Protein AF-A0A7Y7B9K2-F1 (afdb_monomer_lite)

Sequence (137 aa):
MG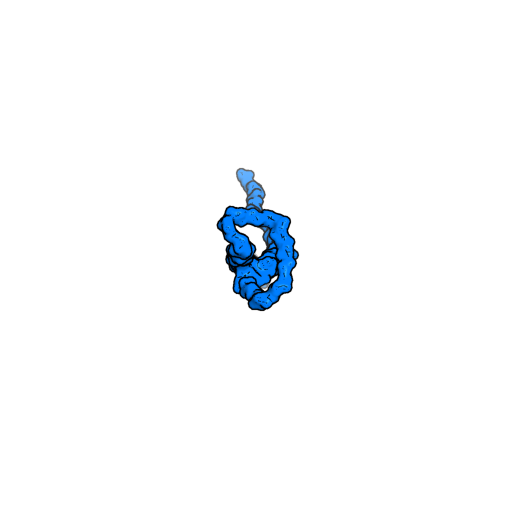GGQGTLASSASDKQHAVTFMQQHLLPDTQAAARMGEGGGRVQPPLAGSGALQSSLLKPDTGLHGLSAWATAAGLSEATSLWQGQANRLMDRLHRELDALHSTNTLFQGQDAAIGAQFNSTGGATQEPFSSRLDRY

Structure (mmCIF, N/CA/C/O backbone):
data_AF-A0A7Y7B9K2-F1
#
_entry.id   AF-A0A7Y7B9K2-F1
#
loop_
_atom_site.group_PDB
_atom_site.id
_atom_site.type_symbol
_atom_site.label_atom_id
_atom_site.label_alt_id
_atom_site.label_comp_id
_atom_site.label_asym_id
_atom_site.label_entity_id
_atom_site.label_seq_id
_atom_site.pdbx_PDB_ins_code
_atom_site.Cartn_x
_atom_site.Cartn_y
_atom_site.Cartn_z
_atom_site.occupancy
_atom_site.B_iso_or_equiv
_atom_site.auth_seq_id
_atom_site.auth_comp_id
_atom_site.auth_asym_id
_atom_site.auth_atom_id
_atom_site.pdbx_PDB_model_num
ATOM 1 N N . MET A 1 1 ? 21.284 29.085 -23.293 1.00 36.34 1 MET A N 1
ATOM 2 C CA . MET A 1 1 ? 21.529 27.629 -23.391 1.00 36.34 1 MET A CA 1
ATOM 3 C C . MET A 1 1 ? 22.223 27.206 -22.103 1.00 36.34 1 MET A C 1
ATOM 5 O O . MET A 1 1 ? 23.211 27.844 -21.783 1.00 36.34 1 MET A O 1
ATOM 9 N N . GLY A 1 2 ? 21.774 26.245 -21.299 1.00 40.06 2 GLY A N 1
ATOM 10 C CA . GLY A 1 2 ? 20.591 25.377 -21.346 1.00 40.06 2 GLY A CA 1
ATOM 11 C C . GLY A 1 2 ? 20.837 24.183 -20.404 1.00 40.06 2 GLY A C 1
ATOM 12 O O . GLY A 1 2 ? 21.985 23.776 -20.276 1.00 40.06 2 GLY A O 1
ATOM 13 N N . GLY A 1 3 ? 19.805 23.637 -19.749 1.00 41.16 3 GLY A N 1
ATOM 14 C CA . GLY A 1 3 ? 19.952 22.464 -18.867 1.00 41.16 3 GLY A CA 1
ATOM 15 C C . GLY A 1 3 ? 19.871 22.758 -17.366 1.00 41.16 3 GLY A C 1
ATOM 16 O O . GLY A 1 3 ? 20.789 22.439 -16.618 1.00 41.16 3 GLY A O 1
ATOM 17 N N . GLY A 1 4 ? 18.755 23.335 -16.908 1.00 43.03 4 GLY A N 1
ATOM 18 C CA . GLY A 1 4 ? 18.409 23.247 -15.489 1.00 43.03 4 GLY A CA 1
ATOM 19 C C . GLY A 1 4 ? 18.172 21.781 -15.125 1.00 43.03 4 GLY A C 1
ATOM 20 O O . GLY A 1 4 ? 17.408 21.105 -15.815 1.00 43.03 4 GLY A O 1
ATOM 21 N N . GLN A 1 5 ? 18.843 21.294 -14.078 1.00 48.81 5 GLN A N 1
ATOM 22 C CA . GLN A 1 5 ? 18.686 19.930 -13.577 1.00 48.81 5 GLN A CA 1
ATOM 23 C C . GLN A 1 5 ? 17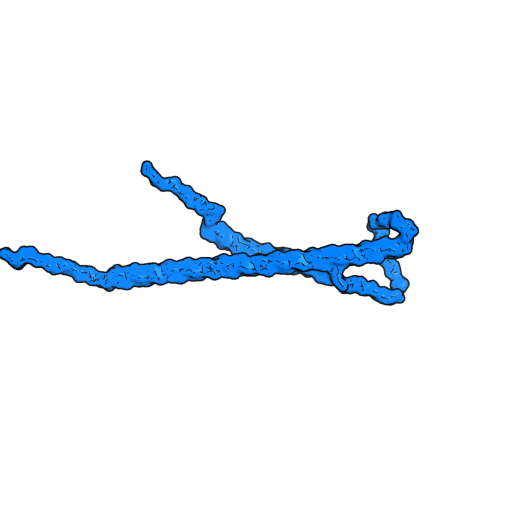.203 19.701 -13.253 1.00 48.81 5 GLN A C 1
ATOM 25 O O . GLN A 1 5 ? 16.672 20.277 -12.304 1.00 48.81 5 GLN A O 1
ATOM 30 N N . GLY A 1 6 ? 16.518 18.903 -14.071 1.00 51.12 6 GLY A N 1
ATOM 31 C CA . GLY A 1 6 ? 15.121 18.563 -13.844 1.00 51.12 6 GLY A CA 1
ATOM 32 C C . GLY A 1 6 ? 15.020 17.642 -12.639 1.00 51.12 6 GLY A C 1
ATOM 33 O O . GLY A 1 6 ? 15.085 16.426 -12.802 1.00 51.12 6 GLY A O 1
ATOM 34 N N . THR A 1 7 ? 14.889 18.214 -11.440 1.00 53.97 7 THR A N 1
ATOM 35 C CA . THR A 1 7 ? 14.584 17.465 -10.221 1.00 53.97 7 THR A CA 1
ATOM 36 C C . THR A 1 7 ? 13.259 16.748 -10.440 1.00 53.97 7 THR A C 1
ATOM 38 O O . THR A 1 7 ? 12.189 17.349 -10.349 1.00 53.97 7 THR A O 1
ATOM 41 N N . LEU A 1 8 ? 13.333 15.460 -10.782 1.00 52.53 8 LEU A N 1
ATOM 42 C CA . LEU A 1 8 ? 12.169 14.585 -10.815 1.00 52.53 8 LEU A CA 1
ATOM 43 C C . LEU A 1 8 ? 11.479 14.698 -9.453 1.00 52.53 8 LEU A C 1
ATOM 45 O O . LEU A 1 8 ? 12.155 14.666 -8.427 1.00 52.53 8 LEU A O 1
ATOM 49 N N . ALA A 1 9 ? 10.147 14.793 -9.432 1.00 63.47 9 ALA A N 1
ATOM 50 C CA . ALA A 1 9 ? 9.382 14.986 -8.192 1.00 63.47 9 ALA A CA 1
ATOM 51 C C . ALA A 1 9 ? 9.582 13.865 -7.141 1.00 63.47 9 ALA A C 1
ATOM 53 O O . ALA A 1 9 ? 9.125 13.989 -6.010 1.00 63.47 9 ALA A O 1
ATOM 54 N N . SER A 1 10 ? 10.250 12.771 -7.522 1.00 58.22 10 SER A N 1
ATOM 55 C CA . SER A 1 10 ? 10.787 11.720 -6.659 1.00 58.22 10 SER A CA 1
ATOM 56 C C . SER A 1 10 ? 11.890 10.970 -7.429 1.00 58.22 10 SER A C 1
ATOM 58 O O . SER A 1 10 ? 11.687 10.614 -8.598 1.00 58.22 10 SER A O 1
ATOM 60 N N . SER A 1 11 ? 13.053 10.741 -6.809 1.00 71.00 11 SER A N 1
ATOM 61 C CA . SER A 1 11 ? 14.171 9.990 -7.402 1.00 71.00 11 SER A CA 1
ATOM 62 C C . SER A 1 11 ? 13.930 8.471 -7.394 1.00 71.00 11 SER A C 1
ATOM 64 O O . SER A 1 11 ? 13.019 7.968 -6.737 1.00 71.00 11 SER A O 1
ATOM 66 N N . ALA A 1 12 ? 14.748 7.702 -8.122 1.00 70.31 12 ALA A N 1
ATOM 67 C CA . ALA A 1 12 ? 14.649 6.237 -8.119 1.00 70.31 12 ALA A CA 1
ATOM 68 C C . ALA A 1 12 ? 14.904 5.640 -6.719 1.00 70.31 12 ALA A C 1
ATOM 70 O O . ALA A 1 12 ? 14.179 4.741 -6.292 1.00 70.31 12 ALA A O 1
ATOM 71 N N . SER A 1 13 ? 15.869 6.198 -5.983 1.00 71.62 13 SER A N 1
ATOM 72 C CA . SER A 1 13 ? 16.135 5.881 -4.577 1.00 71.62 13 SER A CA 1
ATOM 73 C C . SER A 1 13 ? 14.950 6.222 -3.672 1.00 71.62 13 SER A C 1
ATOM 75 O O . SER A 1 13 ? 14.569 5.389 -2.856 1.00 71.62 13 SER A O 1
ATOM 77 N N . ASP A 1 14 ? 14.297 7.376 -3.852 1.00 76.00 14 ASP A N 1
ATOM 78 C CA . ASP A 1 14 ? 13.123 7.743 -3.041 1.00 76.00 14 ASP A CA 1
ATOM 79 C C . ASP A 1 14 ? 11.963 6.761 -3.256 1.00 76.00 14 ASP A C 1
ATOM 81 O O . ASP A 1 14 ? 11.280 6.386 -2.306 1.00 76.00 14 ASP A O 1
ATOM 85 N N . LYS A 1 15 ? 11.766 6.285 -4.493 1.00 81.12 15 LYS A N 1
ATOM 86 C CA . LYS A 1 15 ? 10.758 5.260 -4.812 1.00 81.12 15 LYS A CA 1
ATOM 87 C C . LYS A 1 15 ? 11.092 3.907 -4.184 1.00 81.12 15 LYS A C 1
ATOM 89 O O . LYS A 1 15 ? 10.192 3.245 -3.674 1.00 81.12 15 LYS A O 1
ATOM 94 N N . GLN A 1 16 ? 12.364 3.502 -4.173 1.00 82.19 16 GLN A N 1
ATOM 95 C CA . GLN A 1 16 ? 12.803 2.289 -3.471 1.00 82.19 16 GLN A CA 1
ATOM 96 C C . GLN A 1 16 ? 12.625 2.415 -1.953 1.00 82.19 16 GLN A C 1
ATOM 98 O O . GLN A 1 16 ? 12.109 1.490 -1.326 1.00 82.19 16 GLN A O 1
ATOM 103 N N . HIS A 1 17 ? 12.963 3.566 -1.365 1.00 81.69 17 HIS A N 1
ATOM 104 C CA . HIS A 1 17 ? 12.678 3.862 0.039 1.00 81.69 17 HIS A CA 1
ATOM 105 C C . HIS A 1 17 ? 11.173 3.828 0.335 1.00 81.69 17 HIS A C 1
ATOM 107 O O . HIS A 1 17 ? 10.779 3.233 1.335 1.00 81.69 17 HIS A O 1
ATOM 113 N N . ALA A 1 18 ? 10.325 4.372 -0.544 1.00 80.81 18 ALA A N 1
ATOM 114 C CA . ALA A 1 18 ? 8.872 4.317 -0.396 1.00 80.81 18 ALA A CA 1
ATOM 115 C C . ALA A 1 18 ? 8.336 2.874 -0.426 1.00 80.81 18 ALA A C 1
ATOM 117 O O . ALA A 1 18 ? 7.603 2.487 0.479 1.00 80.81 18 ALA A O 1
ATOM 118 N N . VAL A 1 19 ? 8.752 2.046 -1.396 1.00 87.62 19 VAL A N 1
ATOM 119 C CA . VAL A 1 19 ? 8.399 0.610 -1.450 1.00 87.62 19 VAL A CA 1
ATOM 120 C C . VAL A 1 19 ? 8.856 -0.119 -0.183 1.00 87.62 19 VAL A C 1
ATOM 122 O O . VAL A 1 19 ? 8.086 -0.872 0.410 1.00 87.62 19 VAL A O 1
ATOM 125 N N . THR A 1 20 ? 10.086 0.143 0.262 1.00 87.88 20 THR A N 1
ATOM 126 C CA . THR A 1 20 ? 10.667 -0.468 1.466 1.00 87.88 20 THR A CA 1
ATOM 127 C C . THR A 1 20 ? 9.867 -0.087 2.713 1.00 87.88 20 THR A C 1
ATOM 129 O O . THR A 1 20 ? 9.495 -0.955 3.497 1.00 87.88 20 THR A O 1
ATOM 132 N N . PHE A 1 21 ? 9.517 1.193 2.860 1.00 88.62 21 PHE A N 1
ATOM 133 C CA . PHE A 1 21 ? 8.686 1.699 3.953 1.00 88.62 21 PHE A CA 1
ATOM 134 C C . PHE A 1 21 ? 7.259 1.128 3.920 1.00 88.62 21 PHE A C 1
ATOM 136 O O . PHE A 1 21 ? 6.722 0.745 4.961 1.00 88.62 21 PHE A O 1
ATOM 143 N N . MET A 1 22 ? 6.656 1.003 2.731 1.00 86.75 22 MET A N 1
ATOM 144 C CA . MET A 1 22 ? 5.343 0.374 2.567 1.00 86.75 22 MET A CA 1
ATOM 145 C C . MET A 1 22 ? 5.352 -1.091 3.023 1.00 86.75 22 MET A C 1
ATOM 147 O O . MET A 1 22 ? 4.420 -1.521 3.697 1.00 86.75 22 MET A O 1
ATOM 151 N N . GLN A 1 23 ? 6.405 -1.844 2.695 1.00 88.00 23 GLN A N 1
ATOM 152 C CA . GLN A 1 23 ? 6.543 -3.256 3.064 1.00 88.00 23 GLN A CA 1
ATOM 153 C C . GLN A 1 23 ? 6.905 -3.468 4.542 1.00 88.00 23 GLN A C 1
ATOM 155 O O . GLN A 1 23 ? 6.367 -4.373 5.173 1.00 88.00 23 GLN A O 1
ATOM 160 N N . GLN A 1 24 ? 7.816 -2.659 5.094 1.00 91.44 24 GLN A N 1
ATOM 161 C CA . GLN A 1 24 ? 8.360 -2.849 6.446 1.00 91.44 24 GLN A CA 1
ATOM 162 C C . GLN A 1 24 ? 7.501 -2.233 7.555 1.00 91.44 24 GLN A C 1
ATOM 164 O O . GLN A 1 24 ? 7.523 -2.738 8.674 1.00 91.44 24 GLN A O 1
ATOM 169 N N . HIS A 1 25 ? 6.758 -1.165 7.255 1.00 88.50 25 HIS A N 1
ATOM 170 C CA . HIS A 1 25 ? 5.976 -0.421 8.245 1.00 88.50 25 HIS A CA 1
ATOM 171 C C . HIS A 1 25 ? 4.507 -0.321 7.846 1.00 88.50 25 HIS A C 1
ATOM 173 O O . HIS A 1 25 ? 3.640 -0.824 8.552 1.00 88.50 25 HIS A O 1
ATOM 179 N N . LEU A 1 26 ? 4.207 0.261 6.680 1.00 82.94 26 LEU A N 1
ATOM 180 C CA . LEU A 1 26 ? 2.834 0.669 6.373 1.00 82.94 26 LEU A CA 1
ATOM 181 C C . LEU A 1 26 ? 1.858 -0.514 6.250 1.00 82.94 26 LEU A C 1
ATOM 183 O O . LEU A 1 26 ? 0.746 -0.429 6.766 1.00 82.94 26 LEU A O 1
ATOM 187 N N . LEU A 1 27 ? 2.262 -1.617 5.609 1.00 85.12 27 LEU A N 1
ATOM 188 C CA . LEU A 1 27 ? 1.464 -2.847 5.542 1.00 85.12 27 LEU A CA 1
ATOM 189 C C . LEU A 1 27 ? 1.332 -3.535 6.921 1.00 85.12 27 LEU A C 1
ATOM 191 O O . LEU A 1 27 ? 0.192 -3.757 7.331 1.00 85.12 27 LEU A O 1
ATOM 195 N N . PRO A 1 28 ? 2.417 -3.842 7.671 1.00 86.81 28 PRO A N 1
ATOM 196 C CA . PRO A 1 28 ? 2.309 -4.398 9.024 1.00 86.81 28 PRO A CA 1
ATOM 197 C C . PRO A 1 28 ? 1.456 -3.558 9.978 1.00 86.81 28 PRO A C 1
ATOM 199 O O . PRO A 1 28 ? 0.572 -4.103 10.635 1.00 86.81 28 PRO A O 1
ATOM 202 N N . ASP A 1 29 ? 1.656 -2.240 10.016 1.00 84.06 29 ASP A N 1
ATOM 203 C CA . ASP A 1 29 ? 0.929 -1.339 10.915 1.00 84.06 29 ASP A CA 1
ATOM 204 C C . ASP A 1 29 ? -0.551 -1.238 10.521 1.00 84.06 29 ASP A C 1
ATOM 206 O O . ASP A 1 29 ? -1.427 -1.219 11.388 1.00 84.06 29 ASP A O 1
ATOM 210 N N . THR A 1 30 ? -0.864 -1.270 9.220 1.00 80.62 30 THR A N 1
ATOM 211 C CA . THR A 1 30 ? -2.256 -1.304 8.740 1.00 80.62 30 THR A CA 1
ATOM 212 C C . THR A 1 30 ? -2.916 -2.681 8.957 1.00 80.62 30 THR A C 1
ATOM 214 O O . THR A 1 30 ? -4.138 -2.751 9.071 1.00 80.62 30 THR A O 1
ATOM 217 N N . GLN A 1 31 ? -2.136 -3.764 9.094 1.00 83.12 31 GLN A N 1
ATOM 218 C CA . GLN A 1 31 ? -2.600 -5.105 9.496 1.00 83.12 31 GLN A CA 1
ATOM 219 C C . GLN A 1 31 ? -2.623 -5.325 11.027 1.00 83.12 31 GLN A C 1
ATOM 221 O O . GLN A 1 31 ? -3.253 -6.271 11.512 1.00 83.12 31 GLN A O 1
ATOM 226 N N . ALA A 1 32 ? -1.949 -4.475 11.805 1.00 80.12 32 ALA A N 1
ATOM 227 C CA . ALA A 1 32 ? -2.152 -4.343 13.248 1.00 80.12 32 ALA A CA 1
ATOM 228 C C . ALA A 1 32 ? -3.392 -3.472 13.533 1.00 80.12 32 ALA A C 1
ATOM 230 O O . ALA A 1 32 ? -4.215 -3.808 14.392 1.00 80.12 32 ALA A O 1
ATOM 231 N N . ALA A 1 33 ? -3.617 -2.445 12.702 1.00 71.50 33 ALA A N 1
ATOM 232 C CA . ALA A 1 33 ? -4.968 -2.027 12.346 1.00 71.50 33 ALA A CA 1
ATOM 233 C C . ALA A 1 33 ? -5.727 -3.170 11.614 1.00 71.50 33 ALA A C 1
ATOM 235 O O . ALA A 1 33 ? -5.176 -4.236 11.385 1.00 71.50 33 ALA A O 1
ATOM 236 N N . ALA A 1 34 ? -7.026 -3.040 11.341 1.00 74.44 34 ALA A N 1
ATOM 237 C CA . ALA A 1 34 ? -7.945 -4.158 11.043 1.00 74.44 34 ALA A CA 1
ATOM 238 C C . ALA A 1 34 ? -8.081 -5.236 12.153 1.00 74.44 34 ALA A C 1
ATOM 240 O O . ALA A 1 34 ? -9.211 -5.576 12.503 1.00 74.44 34 ALA A O 1
ATOM 241 N N . ARG A 1 35 ? -6.995 -5.722 12.774 1.00 78.00 35 ARG A N 1
ATOM 242 C CA . ARG A 1 35 ? -7.035 -6.682 13.896 1.00 78.00 35 ARG A CA 1
ATOM 243 C C . A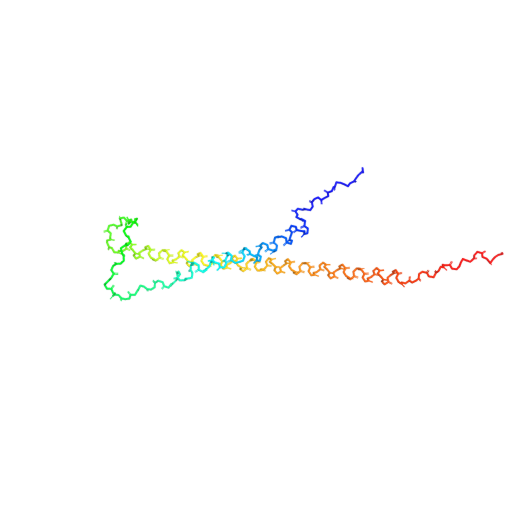RG A 1 35 ? -7.581 -6.086 15.196 1.00 78.00 35 ARG A C 1
ATOM 245 O O . ARG A 1 35 ? -8.389 -6.735 15.842 1.00 78.00 35 ARG A O 1
ATOM 252 N N . MET A 1 36 ? -7.237 -4.848 15.576 1.00 71.69 36 MET A N 1
ATOM 253 C CA . MET A 1 36 ? -7.780 -4.230 16.817 1.00 71.69 36 MET A CA 1
ATOM 254 C C . MET A 1 36 ? -9.310 -4.001 16.820 1.00 71.69 36 MET A C 1
ATOM 256 O O . MET A 1 36 ? -9.876 -3.654 17.851 1.00 71.69 36 MET A O 1
ATOM 260 N N . GLY A 1 37 ? -9.980 -4.188 15.683 1.00 65.31 37 GLY A N 1
ATOM 261 C CA . GLY A 1 37 ? -11.434 -4.113 15.509 1.00 65.31 37 GLY A CA 1
ATOM 262 C C . GLY A 1 37 ? -12.045 -5.446 15.074 1.00 65.31 37 GLY A C 1
ATOM 263 O O . GLY A 1 37 ? -13.263 -5.552 14.933 1.00 65.31 37 GLY A O 1
ATOM 264 N N . GLU A 1 38 ? -11.218 -6.480 14.907 1.00 63.91 38 GLU A N 1
ATOM 265 C CA . GLU A 1 38 ? -11.665 -7.852 14.730 1.00 63.91 38 GLU A CA 1
ATOM 266 C C . GLU A 1 38 ? -12.361 -8.304 16.022 1.00 63.91 38 GLU A C 1
ATOM 268 O O . GLU A 1 38 ? -11.755 -8.402 17.086 1.00 63.91 38 GLU A O 1
ATOM 273 N N . GLY A 1 39 ? -13.676 -8.514 15.939 1.00 59.28 39 GLY A N 1
ATOM 274 C CA . GLY A 1 39 ? -14.546 -8.694 17.108 1.00 59.28 39 GLY A CA 1
ATOM 275 C C . GLY A 1 39 ? -15.655 -7.644 17.214 1.00 59.28 39 GLY A C 1
ATOM 276 O O . GLY A 1 39 ? -16.676 -7.916 17.844 1.00 59.28 39 GLY A O 1
ATOM 277 N N . GLY A 1 40 ? -15.541 -6.522 16.495 1.00 58.31 40 GLY A N 1
ATOM 278 C CA . GLY A 1 40 ? -16.535 -5.445 16.444 1.00 58.31 40 GLY A CA 1
ATOM 279 C C . GLY A 1 40 ? -17.917 -5.819 15.897 1.00 58.31 40 GLY A C 1
ATOM 280 O O . GLY A 1 40 ? -18.816 -4.989 15.874 1.00 58.31 40 GLY A O 1
ATOM 281 N N . GLY A 1 41 ? -18.150 -7.052 15.454 1.00 52.94 41 GLY A N 1
ATOM 282 C CA . GLY A 1 41 ? -19.489 -7.551 15.098 1.00 52.94 41 GLY A CA 1
ATOM 283 C C . GLY A 1 41 ? -19.983 -8.692 15.991 1.00 52.94 41 GLY A C 1
ATOM 284 O O . GLY A 1 41 ? -21.050 -9.244 15.742 1.00 52.94 41 GLY A O 1
ATOM 285 N N . ARG A 1 42 ? -19.187 -9.106 16.987 1.00 48.41 42 ARG A N 1
ATOM 286 C CA . ARG A 1 42 ? -19.378 -10.349 17.755 1.00 48.41 42 ARG A CA 1
ATOM 287 C C . ARG A 1 42 ? -19.595 -10.129 19.249 1.00 48.41 42 ARG A C 1
ATOM 289 O O . ARG A 1 42 ? -19.526 -11.087 20.015 1.00 48.41 42 ARG A O 1
ATOM 296 N N . VAL A 1 43 ? -19.930 -8.908 19.670 1.00 48.66 43 VAL A N 1
ATOM 297 C CA . VAL A 1 43 ? -20.412 -8.642 21.035 1.00 48.66 43 VAL A CA 1
ATOM 298 C C . VAL A 1 43 ? -21.866 -9.114 21.164 1.00 48.66 43 VAL A C 1
ATOM 300 O O . VAL A 1 43 ? -22.790 -8.330 21.356 1.00 48.66 43 VAL A O 1
ATOM 303 N N . GLN A 1 44 ? -22.075 -10.424 21.038 1.00 45.22 44 GLN A N 1
ATOM 304 C CA . GLN A 1 44 ? -23.290 -11.070 21.506 1.00 45.22 44 GLN A CA 1
ATOM 305 C C . GLN A 1 44 ? -23.109 -11.242 23.020 1.00 45.22 44 GLN A C 1
ATOM 307 O O . GLN A 1 44 ? -22.237 -12.014 23.429 1.00 45.22 44 GLN A O 1
ATOM 312 N N . PRO A 1 45 ? -23.826 -10.479 23.866 1.00 44.47 45 PRO A N 1
ATOM 313 C CA . PRO A 1 45 ? -23.583 -10.509 25.300 1.00 44.47 45 PRO A CA 1
ATOM 314 C C . PRO A 1 45 ? -23.832 -11.928 25.826 1.00 44.47 45 PRO A C 1
ATOM 316 O O . PRO A 1 45 ? -24.870 -12.511 25.493 1.00 44.47 45 PRO A O 1
ATOM 319 N N . PRO A 1 46 ? -22.915 -12.498 26.634 1.00 44.50 46 PRO A N 1
ATOM 320 C CA . PRO A 1 46 ? -23.130 -13.804 27.236 1.00 44.50 46 PRO A CA 1
ATOM 321 C C . PRO A 1 46 ? -24.442 -13.787 28.016 1.00 44.50 46 PRO A C 1
ATOM 323 O O . PRO A 1 46 ? -24.673 -12.891 28.833 1.00 44.50 46 PRO A O 1
ATOM 326 N N . LEU A 1 47 ? -25.311 -14.763 27.746 1.00 42.97 47 LEU A N 1
ATOM 327 C CA . LEU A 1 47 ? -26.592 -14.886 28.431 1.00 42.97 47 LEU A CA 1
ATOM 328 C C . LEU A 1 47 ? -26.370 -14.933 29.952 1.00 42.97 47 LEU A C 1
ATOM 330 O O . LEU A 1 47 ? -25.712 -15.840 30.451 1.00 42.97 47 LEU A O 1
ATOM 334 N N . ALA A 1 48 ? -26.955 -13.964 30.659 1.00 50.28 48 ALA A N 1
ATOM 335 C CA . ALA A 1 48 ? -27.298 -14.012 32.082 1.00 50.28 48 ALA A CA 1
ATOM 336 C C . ALA A 1 48 ? -26.301 -14.737 33.020 1.00 50.28 48 ALA A C 1
ATOM 338 O O . ALA A 1 48 ? -26.646 -15.728 33.663 1.00 50.28 48 ALA A O 1
ATOM 339 N N . GLY A 1 49 ? -25.091 -14.191 33.169 1.00 35.81 49 GLY A N 1
ATOM 340 C CA . GLY A 1 49 ? -24.191 -14.512 34.281 1.00 35.81 49 GLY A CA 1
ATOM 341 C C . GLY A 1 49 ? -24.044 -13.316 35.222 1.00 35.81 49 GLY A C 1
ATOM 342 O O . GLY A 1 49 ? -23.450 -12.310 34.839 1.00 35.81 49 GLY A O 1
ATOM 343 N N . SER A 1 50 ? -24.569 -13.401 36.449 1.00 42.38 50 SER A N 1
ATOM 344 C CA . SER A 1 50 ? -24.410 -12.349 37.466 1.00 42.38 50 SER A CA 1
ATOM 345 C C . SER A 1 50 ? -22.940 -12.193 37.874 1.00 42.38 50 SER A C 1
ATOM 347 O O . SER A 1 50 ? -22.445 -12.922 38.728 1.00 42.38 50 SER A O 1
ATOM 349 N N . GLY A 1 51 ? -22.251 -11.223 37.274 1.00 40.50 51 GLY A N 1
ATOM 350 C CA . GLY A 1 51 ? -20.841 -10.927 37.533 1.00 40.50 51 GLY A CA 1
ATOM 351 C C . GLY A 1 51 ? -20.472 -9.553 36.988 1.00 40.50 51 GLY A C 1
ATOM 352 O O . GLY A 1 51 ? -19.969 -9.429 35.876 1.00 40.50 51 GLY A O 1
ATOM 353 N N . ALA A 1 52 ? -20.780 -8.502 37.750 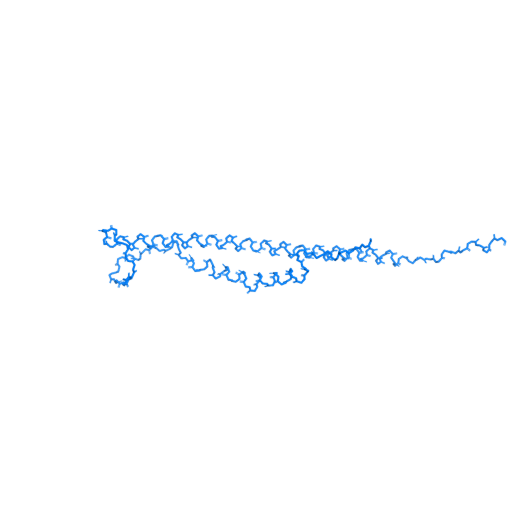1.00 44.00 52 ALA A N 1
ATOM 354 C CA . ALA A 1 52 ? -20.571 -7.126 37.317 1.00 44.00 52 ALA A CA 1
ATOM 355 C C . ALA A 1 52 ? -19.076 -6.784 37.195 1.00 44.00 52 ALA A C 1
ATOM 357 O O . ALA A 1 52 ? -18.378 -6.677 38.202 1.00 44.00 52 ALA A O 1
ATOM 358 N N . LEU A 1 53 ? -18.607 -6.517 35.973 1.00 40.97 53 LEU A N 1
ATOM 359 C CA . LEU A 1 53 ? -17.367 -5.771 35.760 1.00 40.97 53 LEU A CA 1
ATOM 360 C C . LEU A 1 53 ? -17.687 -4.273 35.787 1.00 40.97 53 LEU A C 1
ATOM 362 O O . LEU A 1 53 ? -18.439 -3.756 34.961 1.00 40.97 53 LEU A O 1
ATOM 366 N N . GLN A 1 54 ? -17.158 -3.584 36.798 1.00 51.19 54 GLN A N 1
ATOM 367 C CA . GLN A 1 54 ? -17.460 -2.184 37.080 1.00 51.19 54 GLN A CA 1
ATOM 368 C C . GLN A 1 54 ? -16.679 -1.237 36.157 1.00 51.19 54 GLN A C 1
ATOM 370 O O . GLN A 1 54 ? -15.595 -0.772 36.499 1.00 51.19 54 GLN A O 1
ATOM 375 N N . SER A 1 55 ? -17.261 -0.866 35.017 1.00 45.78 55 SER A N 1
ATOM 376 C CA . SER A 1 55 ? -16.795 0.279 34.219 1.00 45.78 55 SER A CA 1
ATOM 377 C C . SER A 1 55 ? -17.352 1.597 34.774 1.00 45.78 55 SER A C 1
ATOM 379 O O . SER A 1 55 ? -18.143 2.283 34.130 1.00 45.78 55 SER A O 1
ATOM 381 N N . SER A 1 56 ? -16.953 1.949 35.999 1.00 44.53 56 SER A N 1
ATOM 382 C CA . SER A 1 56 ? -17.336 3.203 36.667 1.00 44.53 56 SER A CA 1
ATOM 383 C C . SER A 1 56 ? -16.412 4.364 36.288 1.00 44.53 56 SER A C 1
ATOM 385 O O . SER A 1 56 ? -15.760 4.954 37.145 1.00 44.53 56 SER A O 1
ATOM 387 N N . LEU A 1 57 ? -16.363 4.713 35.002 1.00 48.75 57 LEU A N 1
ATOM 388 C CA . LEU A 1 57 ? -15.821 5.991 34.537 1.00 48.75 57 LEU A CA 1
ATOM 389 C C . LEU A 1 57 ? -16.544 6.381 33.240 1.00 48.75 57 LEU A C 1
ATOM 391 O O . LEU A 1 57 ? -16.601 5.574 32.319 1.00 48.75 57 LEU A O 1
ATOM 395 N N . LEU A 1 58 ? -17.085 7.605 33.176 1.00 47.19 58 LEU A N 1
ATOM 396 C CA . LEU A 1 58 ? -17.840 8.151 32.029 1.00 47.19 58 LEU A CA 1
ATOM 397 C C . LEU A 1 58 ? -19.201 7.466 31.766 1.00 47.19 58 LEU A C 1
ATOM 399 O O . LEU A 1 58 ? -19.459 6.934 30.689 1.00 47.19 58 LEU A O 1
ATOM 403 N N . LYS A 1 59 ? -20.119 7.535 32.739 1.00 54.50 59 LYS A N 1
ATOM 404 C CA . LYS A 1 59 ? -21.535 7.193 32.530 1.00 54.50 59 LYS A CA 1
ATOM 405 C C . LYS A 1 59 ? -22.294 8.420 31.990 1.00 54.50 59 LYS A C 1
ATOM 407 O O . LYS A 1 59 ? -22.452 9.375 32.745 1.00 54.50 59 LYS A O 1
ATOM 412 N N . PRO A 1 60 ? -22.795 8.428 30.740 1.00 51.94 60 PRO A N 1
ATOM 413 C CA . PRO A 1 60 ? -23.785 9.417 30.329 1.00 51.94 60 PRO A CA 1
ATOM 414 C C . PRO A 1 60 ? -25.112 9.110 31.036 1.00 51.94 60 PRO A C 1
ATOM 416 O O . PRO A 1 60 ? -25.650 8.005 30.906 1.00 51.94 60 PRO A O 1
ATOM 419 N N . ASP A 1 61 ? -25.642 10.073 31.793 1.00 55.59 61 ASP A N 1
ATOM 420 C CA . ASP A 1 61 ? -26.910 9.919 32.514 1.00 55.59 61 ASP A CA 1
ATOM 421 C C . ASP A 1 61 ? -28.111 10.036 31.570 1.00 55.59 61 ASP A C 1
ATOM 423 O O . ASP A 1 61 ? -28.801 11.046 31.478 1.00 55.59 61 ASP A O 1
ATOM 427 N N . THR A 1 62 ? -28.398 8.937 30.874 1.00 58.47 62 THR A N 1
ATOM 428 C CA . THR A 1 62 ? -29.580 8.769 30.016 1.00 58.47 62 THR A CA 1
ATOM 429 C C . THR A 1 62 ? -30.865 8.471 30.805 1.00 58.47 62 THR A C 1
ATOM 431 O O . THR A 1 62 ? -31.813 7.928 30.243 1.00 58.47 62 THR A O 1
ATOM 434 N N . GLY A 1 63 ? -30.884 8.704 32.125 1.00 54.31 63 GLY A N 1
ATOM 435 C CA . GLY A 1 63 ? -31.996 8.371 33.034 1.00 54.31 63 GLY A CA 1
ATOM 436 C C . GLY A 1 63 ? -32.303 6.871 33.194 1.00 54.31 63 GLY A C 1
ATOM 437 O O . GLY A 1 63 ? -33.177 6.495 33.970 1.00 54.31 63 GLY A O 1
ATOM 438 N N . LEU A 1 64 ? -31.588 6.000 32.477 1.00 52.12 64 LEU A N 1
ATOM 439 C CA . LEU A 1 64 ? -31.885 4.575 32.345 1.00 52.12 64 LEU A CA 1
ATOM 440 C C . LEU A 1 64 ? -30.691 3.732 32.816 1.00 52.12 64 LEU A C 1
ATOM 442 O O . LEU A 1 64 ? -29.702 3.537 32.098 1.00 52.12 64 LEU A O 1
ATOM 446 N N . HIS A 1 65 ? -30.779 3.222 34.047 1.00 56.56 65 HIS A N 1
ATOM 447 C CA . HIS A 1 65 ? -29.790 2.293 34.597 1.00 56.56 65 HIS A CA 1
ATOM 448 C C . HIS A 1 65 ? -29.722 1.000 33.760 1.00 56.56 65 HIS A C 1
ATOM 450 O O . HIS A 1 65 ? -30.740 0.446 33.361 1.00 56.56 65 HIS A O 1
ATOM 456 N N . GLY A 1 66 ? -28.506 0.527 33.472 1.00 57.81 66 GLY A N 1
ATOM 457 C CA . GLY A 1 66 ? -28.245 -0.678 32.668 1.00 57.81 66 GLY A CA 1
ATOM 458 C C . GLY A 1 66 ? -28.253 -0.472 31.146 1.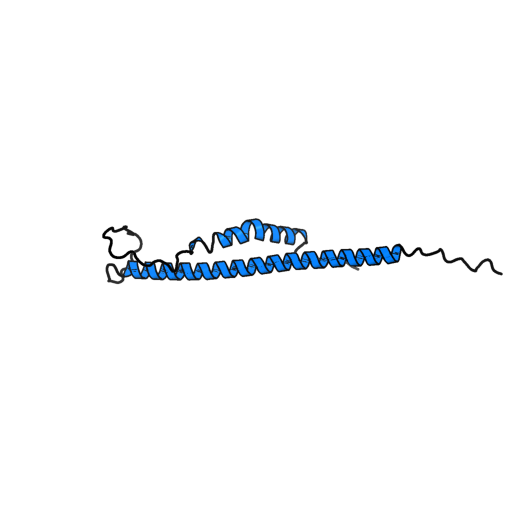00 57.81 66 GLY A C 1
ATOM 459 O O . GLY A 1 66 ? -27.382 -1.009 30.466 1.00 57.81 66 GLY A O 1
ATOM 460 N N . LEU A 1 67 ? -29.156 0.352 30.604 1.00 58.00 67 LEU A N 1
ATOM 461 C CA . LEU A 1 67 ? -29.305 0.515 29.147 1.00 58.00 67 LEU A CA 1
ATOM 462 C C . LEU A 1 67 ? -28.170 1.313 28.483 1.00 58.00 67 LEU A C 1
ATOM 464 O O . LEU A 1 67 ? -27.801 1.008 27.351 1.00 58.00 67 LEU A O 1
ATOM 468 N N . SER A 1 68 ? -27.555 2.271 29.188 1.00 61.62 68 SER A N 1
ATOM 469 C CA . SER A 1 68 ? -26.388 3.009 28.669 1.00 61.62 68 SER A CA 1
ATOM 470 C C . SER A 1 68 ? -25.202 2.089 28.356 1.00 61.62 68 SER A C 1
ATOM 472 O O . SER A 1 68 ? -24.577 2.251 27.316 1.00 61.62 68 SER A O 1
ATOM 474 N N . ALA A 1 69 ? -24.936 1.072 29.184 1.00 63.09 69 ALA A N 1
ATOM 475 C CA . ALA A 1 69 ? -23.855 0.113 28.933 1.00 63.09 69 ALA A CA 1
ATOM 476 C C . ALA A 1 69 ? -24.101 -0.728 27.666 1.00 63.09 69 ALA A C 1
ATOM 478 O O . ALA A 1 69 ? -23.172 -0.979 26.903 1.00 63.09 69 ALA A O 1
ATOM 479 N N . TRP A 1 70 ? -25.357 -1.109 27.410 1.00 65.31 70 TRP A N 1
ATOM 480 C CA . TRP A 1 70 ? -25.766 -1.804 26.184 1.00 65.31 70 TRP A CA 1
ATOM 481 C C . TRP A 1 70 ? -25.628 -0.923 24.938 1.00 65.31 70 TRP A C 1
ATOM 483 O O . TRP A 1 70 ? -25.075 -1.367 23.934 1.00 65.31 70 TRP A O 1
ATOM 493 N N . ALA A 1 71 ? -26.080 0.333 25.008 1.00 71.62 71 ALA A N 1
ATOM 494 C CA . ALA A 1 71 ? -25.951 1.285 23.906 1.00 71.62 71 ALA A CA 1
ATOM 495 C C . ALA A 1 71 ? -24.477 1.590 23.581 1.00 71.62 71 ALA A C 1
ATOM 497 O O . ALA A 1 71 ? -24.089 1.581 22.414 1.00 71.62 71 ALA A O 1
ATOM 498 N N . THR A 1 72 ? -23.632 1.785 24.602 1.00 76.06 72 THR A N 1
ATOM 499 C CA . THR A 1 72 ? -22.184 1.969 24.424 1.00 76.06 72 THR A CA 1
ATOM 500 C C . THR A 1 72 ? -21.517 0.718 23.852 1.00 76.06 72 THR A C 1
ATOM 502 O O . THR A 1 72 ? -20.683 0.849 22.962 1.00 76.06 72 THR A O 1
ATOM 505 N N . ALA A 1 73 ? -21.889 -0.487 24.300 1.00 71.69 73 ALA A N 1
ATOM 506 C CA . ALA A 1 73 ? -21.354 -1.730 23.744 1.00 71.69 73 ALA A CA 1
ATOM 507 C C . ALA A 1 73 ? -21.717 -1.896 22.258 1.00 71.69 73 ALA A C 1
ATOM 509 O O . ALA A 1 73 ? -20.838 -2.191 21.453 1.00 71.69 73 ALA A O 1
ATOM 510 N N . ALA A 1 74 ? -22.974 -1.638 21.882 1.00 74.12 74 ALA A N 1
ATOM 511 C CA . ALA A 1 74 ? -23.422 -1.687 20.491 1.00 74.12 74 ALA A CA 1
ATOM 512 C C . ALA A 1 74 ? -22.699 -0.651 19.610 1.00 74.12 74 ALA A C 1
ATOM 514 O O . ALA A 1 74 ? -22.172 -1.010 18.559 1.00 74.12 74 ALA A O 1
ATOM 515 N N . GLY A 1 75 ? -22.595 0.604 20.063 1.00 73.25 75 GLY A N 1
ATOM 516 C CA . GLY A 1 75 ? -21.895 1.663 19.327 1.00 73.25 75 GLY A CA 1
ATOM 517 C C . GLY A 1 75 ? -20.384 1.428 19.201 1.00 73.25 75 GLY A C 1
ATOM 518 O O . GLY A 1 75 ? -19.806 1.691 18.150 1.00 73.25 75 GLY A O 1
ATOM 519 N N . LEU A 1 76 ? -19.736 0.875 20.235 1.00 81.25 76 LEU A N 1
ATOM 520 C CA . LEU A 1 76 ? -18.325 0.474 20.177 1.00 81.25 76 LEU A CA 1
ATOM 521 C C . LEU A 1 76 ? -18.110 -0.694 19.204 1.00 81.25 76 LEU A C 1
ATOM 523 O O . LEU A 1 76 ? -17.132 -0.696 18.455 1.00 81.25 76 LEU A O 1
ATOM 527 N N . SER A 1 77 ? -19.036 -1.656 19.186 1.00 78.19 77 SER A N 1
ATOM 528 C CA . SER A 1 77 ? -19.077 -2.747 18.209 1.00 78.19 77 SER A CA 1
ATOM 529 C C . SER A 1 77 ? -19.150 -2.168 16.784 1.00 78.19 77 SER A C 1
ATOM 531 O O . SER A 1 77 ? -18.244 -2.364 15.974 1.00 78.19 77 SER A O 1
ATOM 533 N N . GLU A 1 78 ? -20.162 -1.351 16.487 1.00 78.69 78 GLU A N 1
ATOM 534 C CA . GLU A 1 78 ? -20.338 -0.732 15.167 1.00 78.69 78 GLU A CA 1
ATOM 535 C C . GLU A 1 78 ? -19.104 0.078 14.727 1.00 78.69 78 GLU A C 1
ATOM 537 O O . GLU A 1 78 ? -18.596 -0.118 13.620 1.00 78.69 78 GLU A O 1
ATOM 542 N N . ALA A 1 79 ? -18.551 0.913 15.613 1.00 79.25 79 ALA A N 1
ATOM 543 C CA . ALA A 1 79 ? -17.351 1.699 15.336 1.00 79.25 79 ALA A CA 1
ATOM 544 C C . ALA A 1 79 ? -16.124 0.825 15.012 1.00 79.25 79 ALA A C 1
ATOM 546 O O . ALA A 1 79 ? -15.390 1.120 14.067 1.00 79.25 79 ALA A O 1
ATOM 547 N N . THR A 1 80 ? -15.912 -0.269 15.752 1.00 78.75 80 THR A N 1
ATOM 548 C CA . THR A 1 80 ? -14.795 -1.198 15.504 1.00 78.75 80 THR A CA 1
ATOM 549 C C . THR A 1 80 ? -14.982 -2.013 14.221 1.00 78.75 80 THR A C 1
ATOM 551 O O . THR A 1 80 ? -14.010 -2.195 13.486 1.00 78.75 80 THR A O 1
ATOM 554 N N . SER A 1 81 ? -16.217 -2.393 13.864 1.00 76.88 81 SER A N 1
ATOM 555 C CA . SER A 1 81 ? -16.529 -2.981 12.548 1.00 76.88 81 SER A CA 1
ATOM 556 C C . SER A 1 81 ? -16.258 -2.017 11.388 1.00 76.88 81 SER A C 1
ATOM 558 O O . SER A 1 81 ? -15.642 -2.399 10.390 1.00 76.88 81 SER A O 1
ATOM 560 N N . LEU A 1 82 ? -16.694 -0.757 11.502 1.00 81.75 82 LEU A N 1
ATOM 561 C CA . LEU A 1 82 ? -16.475 0.263 10.470 1.00 81.75 82 LEU A CA 1
ATOM 562 C C . LEU A 1 82 ? -14.981 0.533 10.265 1.00 81.75 82 LEU A C 1
ATOM 564 O O . LEU A 1 82 ? -14.506 0.553 9.127 1.00 81.75 82 LEU A O 1
ATOM 568 N N . TRP A 1 83 ? -14.237 0.673 11.362 1.00 82.19 83 TRP A N 1
ATOM 569 C CA . TRP A 1 83 ? -12.787 0.837 11.345 1.00 82.19 83 TRP A CA 1
ATOM 570 C C . TRP A 1 83 ? -12.079 -0.379 10.719 1.00 82.19 83 TRP A C 1
ATOM 572 O O . TRP A 1 83 ? -11.176 -0.195 9.902 1.00 82.19 83 TRP A O 1
ATOM 582 N N . GLN A 1 84 ? -12.528 -1.613 10.993 1.00 80.62 84 GLN A N 1
ATOM 583 C CA . GLN A 1 84 ? -11.956 -2.820 10.378 1.00 80.62 84 GLN A CA 1
ATOM 584 C C . GLN A 1 84 ? -12.174 -2.805 8.858 1.00 80.62 84 GLN A C 1
ATOM 586 O O . GLN A 1 84 ? -11.246 -3.053 8.087 1.00 80.62 84 GLN A O 1
ATOM 591 N N . GLY A 1 85 ? -13.381 -2.440 8.412 1.00 79.12 85 GLY A N 1
ATOM 592 C CA . GLY A 1 85 ? -13.693 -2.276 6.992 1.00 79.12 85 GLY A CA 1
ATOM 593 C C . GLY A 1 85 ? -12.865 -1.180 6.307 1.00 79.12 85 GLY A C 1
ATOM 594 O O . GLY A 1 85 ? -12.465 -1.345 5.155 1.00 79.12 85 GLY A O 1
ATOM 595 N N . GLN A 1 86 ? -12.573 -0.075 6.999 1.00 87.62 86 GLN A N 1
ATOM 596 C CA . GLN A 1 86 ? -11.714 0.998 6.484 1.00 87.62 86 GLN A CA 1
ATOM 597 C C . GLN A 1 86 ? -10.244 0.567 6.378 1.00 87.62 86 GLN A C 1
ATOM 599 O O . GLN A 1 86 ? -9.633 0.777 5.331 1.00 87.62 86 GLN A O 1
ATOM 604 N N . ALA A 1 87 ? -9.698 -0.082 7.410 1.00 84.69 87 ALA A N 1
ATOM 605 C CA . ALA A 1 87 ? -8.325 -0.586 7.409 1.00 84.69 87 ALA A CA 1
ATOM 606 C C . ALA A 1 87 ? -8.102 -1.658 6.325 1.00 84.69 87 ALA A C 1
ATOM 608 O O . ALA A 1 87 ? -7.124 -1.587 5.584 1.00 84.69 87 ALA A O 1
ATOM 609 N N . ASN A 1 88 ? -9.054 -2.579 6.133 1.00 85.12 88 ASN A N 1
ATOM 610 C CA . ASN A 1 88 ? -8.990 -3.573 5.055 1.00 85.12 88 ASN A CA 1
ATOM 611 C C . ASN A 1 88 ? -8.991 -2.925 3.658 1.00 85.12 88 ASN A C 1
ATOM 613 O O . ASN A 1 88 ? -8.185 -3.292 2.808 1.00 85.12 88 ASN A O 1
ATOM 617 N N . ARG A 1 89 ? -9.828 -1.902 3.423 1.00 89.50 89 ARG A N 1
ATOM 618 C CA . ARG A 1 89 ? -9.816 -1.144 2.154 1.00 89.50 89 ARG A CA 1
ATOM 619 C C . ARG A 1 89 ? -8.494 -0.410 1.918 1.00 89.50 89 ARG A C 1
ATOM 621 O O . ARG A 1 89 ? -8.094 -0.245 0.766 1.00 89.50 89 ARG A O 1
ATOM 628 N N . LEU A 1 90 ? -7.826 0.038 2.984 1.00 91.62 90 LEU A N 1
ATOM 629 C CA . LEU A 1 90 ? -6.490 0.622 2.890 1.00 91.62 90 LEU A CA 1
ATOM 630 C C . LEU A 1 90 ? -5.448 -0.450 2.533 1.00 91.62 90 LEU A C 1
ATOM 632 O O . LEU A 1 90 ? -4.689 -0.229 1.596 1.00 91.62 90 LEU A O 1
ATOM 636 N N . MET A 1 91 ? -5.471 -1.629 3.170 1.00 91.31 91 MET A N 1
ATOM 637 C CA . MET A 1 91 ? -4.614 -2.769 2.793 1.00 91.31 91 MET A CA 1
ATOM 638 C C . MET A 1 91 ? -4.780 -3.159 1.319 1.00 91.31 91 MET A C 1
ATOM 640 O O . MET A 1 91 ? -3.790 -3.264 0.597 1.00 91.31 91 MET A O 1
ATOM 644 N N . ASP A 1 92 ? -6.019 -3.315 0.842 1.00 91.44 92 ASP A N 1
ATOM 645 C CA . ASP A 1 92 ? -6.312 -3.640 -0.562 1.00 91.44 92 ASP A CA 1
ATOM 646 C C . ASP A 1 92 ? -5.728 -2.610 -1.535 1.00 91.44 92 ASP A C 1
ATOM 648 O O . ASP A 1 92 ? -5.301 -2.955 -2.638 1.00 91.44 92 ASP A O 1
ATOM 652 N N . ARG A 1 93 ? -5.729 -1.331 -1.144 1.00 94.00 93 ARG A N 1
ATOM 653 C CA . ARG A 1 93 ? -5.151 -0.247 -1.936 1.00 94.00 93 ARG A CA 1
ATOM 654 C C . ARG A 1 93 ? -3.621 -0.277 -1.901 1.00 94.00 93 ARG A C 1
ATOM 656 O O . ARG A 1 93 ? -3.011 -0.171 -2.960 1.00 94.00 93 ARG A O 1
ATOM 663 N N . LEU A 1 94 ? -3.018 -0.457 -0.725 1.00 93.38 94 LEU A N 1
ATOM 664 C CA . LEU A 1 94 ? -1.563 -0.522 -0.553 1.00 93.38 94 LEU A CA 1
ATOM 665 C C . LEU A 1 94 ? -0.942 -1.685 -1.338 1.00 93.38 94 LEU A C 1
ATOM 667 O O . LEU A 1 94 ? 0.094 -1.496 -1.972 1.00 93.38 94 LEU A O 1
ATOM 671 N N . HIS A 1 95 ? -1.594 -2.853 -1.363 1.00 92.06 95 HIS A N 1
ATOM 672 C CA . HIS A 1 95 ? -1.164 -3.975 -2.202 1.00 92.06 95 HIS A CA 1
ATOM 673 C C . HIS A 1 95 ? -1.190 -3.615 -3.695 1.00 92.06 95 HIS A C 1
ATOM 675 O O . HIS A 1 95 ? -0.176 -3.766 -4.367 1.00 92.06 95 HIS A O 1
ATOM 681 N N . ARG A 1 96 ? -2.291 -3.039 -4.205 1.00 93.56 96 ARG A N 1
ATOM 682 C CA . ARG A 1 96 ? -2.382 -2.614 -5.619 1.00 93.56 96 ARG A CA 1
ATOM 683 C C . ARG A 1 96 ? -1.337 -1.564 -5.993 1.00 93.56 96 ARG A C 1
ATOM 685 O O . ARG A 1 96 ? -0.829 -1.586 -7.110 1.00 93.56 96 ARG A O 1
ATOM 692 N N . GLU A 1 97 ? -1.033 -0.634 -5.089 1.00 93.75 97 GLU A N 1
ATOM 693 C CA . GLU A 1 97 ? 0.003 0.382 -5.303 1.00 93.75 97 GLU A CA 1
ATOM 694 C C . GLU A 1 97 ? 1.406 -0.253 -5.345 1.00 93.75 97 GLU A C 1
ATOM 696 O O . GLU A 1 97 ? 2.195 0.082 -6.230 1.00 93.75 97 GLU A O 1
ATOM 701 N N . LEU A 1 98 ? 1.699 -1.234 -4.482 1.00 93.44 98 LEU A N 1
ATOM 702 C CA . LEU A 1 98 ? 2.942 -2.014 -4.535 1.00 93.44 98 LEU A CA 1
ATOM 703 C C . LEU A 1 98 ? 3.058 -2.867 -5.807 1.00 93.44 98 LEU A C 1
ATOM 705 O O . LEU A 1 98 ? 4.095 -2.816 -6.468 1.00 93.44 98 LEU A O 1
ATOM 709 N N . ASP A 1 99 ? 2.003 -3.588 -6.190 1.00 92.06 99 ASP A N 1
ATOM 710 C CA . ASP A 1 99 ? 1.969 -4.400 -7.413 1.00 92.06 99 ASP A CA 1
ATOM 711 C C . ASP A 1 99 ? 2.187 -3.531 -8.661 1.00 92.06 99 ASP A C 1
ATOM 713 O O . ASP A 1 99 ? 2.957 -3.887 -9.557 1.00 92.06 99 ASP A O 1
ATOM 717 N N . ALA A 1 100 ? 1.567 -2.345 -8.708 1.00 92.44 100 ALA A N 1
ATOM 718 C CA . ALA A 1 100 ? 1.759 -1.381 -9.787 1.00 92.44 100 ALA A CA 1
ATOM 719 C C . ALA A 1 100 ? 3.204 -0.852 -9.844 1.00 92.44 100 ALA A C 1
ATOM 721 O O . ALA A 1 100 ? 3.771 -0.746 -10.935 1.00 92.44 100 ALA A O 1
ATOM 722 N N . LEU A 1 101 ? 3.826 -0.560 -8.694 1.00 92.88 101 LEU A N 1
ATOM 723 C CA . LEU A 1 101 ? 5.230 -0.139 -8.616 1.00 92.88 101 LEU A CA 1
ATOM 724 C C . LEU A 1 101 ? 6.187 -1.249 -9.082 1.00 92.88 101 LEU A C 1
ATOM 726 O O . LEU A 1 101 ? 7.102 -0.977 -9.862 1.00 92.88 101 LEU A O 1
ATOM 730 N N . HIS A 1 102 ? 5.956 -2.497 -8.666 1.00 91.31 102 HIS A N 1
ATOM 731 C CA . HIS A 1 102 ? 6.747 -3.662 -9.085 1.00 91.31 102 HIS A CA 1
ATOM 732 C C . HIS A 1 102 ? 6.591 -3.946 -10.584 1.00 91.31 102 HIS A C 1
ATOM 734 O O . HIS A 1 102 ? 7.590 -4.107 -11.286 1.00 91.31 102 HIS A O 1
ATOM 740 N N . SER A 1 103 ? 5.360 -3.930 -11.100 1.00 91.94 103 SER A N 1
ATOM 741 C CA . SER A 1 103 ? 5.065 -4.091 -12.531 1.00 91.94 103 SER A CA 1
ATOM 742 C C . SER A 1 103 ? 5.730 -3.002 -13.384 1.00 91.94 103 SER A C 1
ATOM 744 O O . SER A 1 103 ? 6.368 -3.298 -14.394 1.00 91.94 103 SER A O 1
ATOM 746 N N . THR A 1 104 ? 5.677 -1.745 -12.930 1.00 91.56 104 THR A N 1
ATOM 747 C CA . THR A 1 104 ? 6.327 -0.607 -13.602 1.00 91.56 104 THR A CA 1
ATOM 748 C C . THR A 1 104 ? 7.850 -0.760 -13.639 1.00 91.56 104 THR A C 1
ATOM 750 O O . THR A 1 104 ? 8.472 -0.518 -14.671 1.00 91.56 104 THR A O 1
ATOM 753 N N . ASN A 1 105 ? 8.461 -1.195 -12.533 1.00 88.56 105 ASN A N 1
ATOM 754 C CA . ASN A 1 105 ? 9.900 -1.451 -12.450 1.00 88.56 105 ASN A CA 1
ATOM 755 C C . ASN A 1 105 ? 10.335 -2.571 -13.416 1.00 88.56 105 ASN A C 1
ATOM 757 O O . ASN A 1 105 ? 11.284 -2.395 -14.177 1.00 88.56 105 ASN A O 1
ATOM 761 N N . THR A 1 106 ? 9.598 -3.687 -13.446 1.00 89.50 106 THR A N 1
ATOM 762 C CA . THR A 1 106 ? 9.846 -4.802 -14.378 1.00 89.50 106 THR A CA 1
ATOM 763 C C . THR A 1 106 ? 9.692 -4.375 -15.841 1.00 89.50 106 THR A C 1
ATOM 765 O O . THR A 1 106 ? 10.506 -4.765 -16.679 1.00 89.50 106 THR A O 1
ATOM 768 N N . LEU A 1 107 ? 8.693 -3.541 -16.160 1.00 93.81 107 LEU A N 1
ATOM 769 C CA . LEU A 1 107 ? 8.482 -3.022 -17.513 1.00 93.81 107 LEU A CA 1
ATOM 770 C C . LEU A 1 107 ? 9.680 -2.197 -18.004 1.00 93.81 107 LEU A C 1
ATOM 772 O O . LEU A 1 107 ? 10.159 -2.438 -19.111 1.00 93.81 107 LEU A O 1
ATOM 776 N N . PHE A 1 108 ? 10.179 -1.258 -17.192 1.00 90.50 108 PHE A N 1
ATOM 777 C CA . PHE A 1 108 ? 11.333 -0.439 -17.574 1.00 90.50 108 PHE A CA 1
ATOM 778 C C . PHE A 1 108 ? 12.604 -1.278 -17.740 1.00 90.50 108 PHE A C 1
ATOM 780 O O . PHE A 1 108 ? 13.258 -1.173 -18.772 1.00 90.50 108 PHE A O 1
ATOM 787 N N . GLN A 1 109 ? 12.895 -2.198 -16.813 1.00 91.00 109 GLN A N 1
ATOM 788 C CA . GLN A 1 109 ? 14.052 -3.096 -16.937 1.00 91.00 109 GLN A CA 1
ATOM 789 C C . GLN A 1 109 ? 13.991 -3.966 -18.205 1.00 91.00 109 GLN A C 1
ATOM 791 O O . GLN A 1 109 ? 15.008 -4.173 -18.869 1.00 91.00 109 GLN A O 1
ATOM 796 N N . GLY A 1 110 ? 12.798 -4.446 -18.577 1.00 91.56 110 GLY A N 1
ATOM 797 C CA . GLY A 1 110 ? 12.586 -5.183 -19.823 1.00 91.56 110 GLY A CA 1
ATOM 798 C C . GLY A 1 110 ? 12.798 -4.326 -21.077 1.00 91.56 110 GLY A C 1
ATOM 799 O O . GLY A 1 110 ? 13.392 -4.798 -22.047 1.00 91.56 110 GLY A O 1
ATOM 800 N N . GLN A 1 111 ? 12.359 -3.062 -21.056 1.00 92.62 111 GLN A N 1
ATOM 801 C CA . GLN A 1 111 ? 12.597 -2.110 -22.147 1.00 92.62 111 GLN A CA 1
ATOM 802 C C . GLN A 1 111 ? 14.085 -1.774 -22.292 1.00 92.62 111 GLN A C 1
ATOM 804 O O . GLN A 1 111 ? 14.611 -1.862 -23.401 1.00 92.62 111 GLN A O 1
ATOM 809 N N . ASP A 1 112 ? 14.778 -1.475 -21.192 1.00 89.00 112 ASP A N 1
ATOM 810 C CA . ASP A 1 112 ? 16.213 -1.169 -21.187 1.00 89.00 112 ASP A CA 1
ATOM 811 C C . ASP A 1 112 ? 17.038 -2.343 -21.739 1.00 89.00 112 ASP A C 1
ATOM 813 O O . ASP A 1 112 ? 17.903 -2.156 -22.599 1.00 89.00 112 ASP A O 1
ATOM 817 N N . ALA A 1 113 ? 16.722 -3.577 -21.324 1.00 91.56 113 ALA A N 1
ATOM 818 C CA . ALA A 1 113 ? 17.365 -4.784 -21.842 1.00 91.56 113 ALA A CA 1
ATOM 819 C C . ALA A 1 113 ? 17.105 -4.992 -23.347 1.00 91.56 113 ALA A C 1
ATOM 821 O O . ALA A 1 113 ? 18.027 -5.329 -24.095 1.00 91.56 113 ALA A O 1
ATOM 822 N N . ALA A 1 114 ? 15.874 -4.760 -23.816 1.00 91.31 114 ALA A N 1
ATOM 823 C CA . ALA A 1 114 ? 15.520 -4.885 -25.230 1.00 91.31 114 ALA A CA 1
ATOM 824 C C . ALA A 1 114 ? 16.202 -3.818 -26.108 1.00 91.31 114 ALA A C 1
ATOM 826 O O . ALA A 1 114 ? 16.661 -4.130 -27.208 1.00 91.31 114 ALA A O 1
ATOM 827 N N . ILE A 1 115 ? 16.308 -2.577 -25.623 1.00 92.25 115 ILE A N 1
ATOM 828 C CA . ILE A 1 115 ? 17.022 -1.483 -26.300 1.00 92.25 115 ILE A CA 1
ATOM 829 C C . ILE A 1 115 ? 18.529 -1.778 -26.334 1.00 92.25 115 ILE A C 1
ATOM 831 O O . ILE A 1 115 ? 19.157 -1.653 -27.387 1.00 92.25 115 ILE A O 1
ATOM 835 N N . GLY A 1 116 ? 19.104 -2.248 -25.222 1.00 89.44 116 GLY A N 1
ATOM 836 C CA . GLY A 1 116 ? 20.503 -2.675 -25.154 1.00 89.44 116 GLY A CA 1
ATOM 837 C C . GLY A 1 116 ? 20.825 -3.809 -26.132 1.00 89.44 116 GLY A C 1
ATOM 838 O O . GLY A 1 116 ? 21.838 -3.752 -26.829 1.00 89.44 116 GLY A O 1
ATOM 839 N N . ALA A 1 117 ? 19.934 -4.798 -26.259 1.00 90.06 117 ALA A N 1
ATOM 840 C CA . ALA A 1 117 ? 20.072 -5.879 -27.234 1.00 90.06 117 ALA A CA 1
ATOM 841 C C . ALA A 1 117 ? 20.041 -5.368 -28.688 1.00 90.06 117 ALA A C 1
ATOM 843 O O . ALA A 1 117 ? 20.883 -5.780 -29.484 1.00 90.06 117 ALA A O 1
ATOM 844 N N . GLN A 1 118 ? 19.140 -4.434 -29.023 1.00 89.31 118 GLN A N 1
ATOM 845 C CA . GLN A 1 118 ? 19.076 -3.806 -30.353 1.00 89.31 118 GLN A CA 1
ATOM 846 C C . GLN A 1 118 ? 20.338 -2.994 -30.679 1.00 89.31 118 GLN A C 1
ATOM 848 O O . GLN A 1 118 ? 20.868 -3.075 -31.792 1.00 89.31 118 GLN A O 1
ATOM 853 N N . PHE A 1 119 ? 20.851 -2.228 -29.712 1.00 89.69 119 PHE A N 1
ATOM 854 C CA . PHE A 1 119 ? 22.091 -1.478 -29.894 1.00 89.69 119 PHE A CA 1
ATOM 855 C C . PHE A 1 119 ? 23.284 -2.421 -30.087 1.00 89.69 119 PHE A C 1
ATOM 857 O O . PHE A 1 119 ? 24.058 -2.236 -31.022 1.00 89.69 119 PHE A O 1
ATOM 864 N N . ASN A 1 120 ? 23.385 -3.489 -29.289 1.00 88.00 120 ASN A N 1
ATOM 865 C CA . ASN A 1 120 ? 24.429 -4.502 -29.442 1.00 88.00 120 ASN A CA 1
ATOM 866 C C . ASN A 1 120 ? 24.332 -5.256 -30.782 1.00 88.00 120 ASN A C 1
ATOM 868 O O . ASN A 1 120 ? 25.355 -5.489 -31.416 1.00 88.00 120 ASN A O 1
ATOM 872 N N . SER A 1 121 ? 23.130 -5.584 -31.275 1.00 82.69 121 SER A N 1
ATOM 873 C CA . SER A 1 121 ? 22.979 -6.205 -32.601 1.00 82.69 121 SER A CA 1
ATOM 874 C C . SER A 1 121 ? 23.348 -5.260 -33.748 1.00 82.69 121 SER A C 1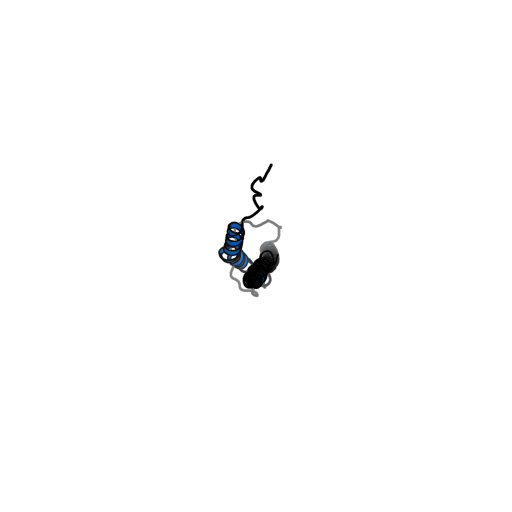
ATOM 876 O O . SER A 1 121 ? 23.839 -5.714 -34.776 1.00 82.69 121 SER A O 1
ATOM 878 N N . THR A 1 122 ? 23.143 -3.951 -33.571 1.00 76.88 122 THR A N 1
ATOM 879 C CA . THR A 1 122 ? 23.478 -2.934 -34.582 1.00 76.88 122 THR A CA 1
ATOM 880 C C . THR A 1 122 ? 24.968 -2.577 -34.557 1.00 76.88 122 THR A C 1
ATOM 882 O O . THR A 1 122 ? 25.572 -2.431 -35.611 1.00 76.88 122 THR A O 1
ATOM 885 N N . GLY A 1 123 ? 25.586 -2.487 -33.375 1.00 65.00 123 GLY A N 1
ATOM 886 C CA . GLY A 1 123 ? 27.029 -2.259 -33.216 1.00 65.00 123 GLY A CA 1
ATOM 887 C C . GLY A 1 123 ? 27.889 -3.504 -33.466 1.00 65.00 123 GLY A C 1
ATOM 888 O O . GLY A 1 123 ? 29.052 -3.380 -33.835 1.00 65.00 123 GLY A O 1
ATOM 889 N N . GLY A 1 124 ? 27.317 -4.701 -33.299 1.00 54.59 124 GLY A N 1
ATOM 890 C CA . GLY A 1 124 ? 27.927 -5.982 -33.665 1.00 54.59 124 GLY A CA 1
ATOM 891 C C . GLY A 1 124 ? 27.803 -6.328 -35.152 1.00 54.59 124 GLY A C 1
ATOM 892 O O . GLY A 1 124 ? 28.481 -7.241 -35.621 1.00 54.59 124 GLY A O 1
ATOM 893 N N . ALA A 1 125 ? 26.983 -5.594 -35.912 1.00 56.91 125 ALA A N 1
ATOM 894 C CA . ALA A 1 125 ? 27.056 -5.604 -37.365 1.00 56.91 125 ALA A CA 1
ATOM 895 C C . ALA A 1 125 ? 28.328 -4.854 -37.778 1.00 56.91 125 ALA A C 1
ATOM 897 O O . ALA A 1 125 ? 28.325 -3.632 -37.919 1.00 56.91 125 ALA A O 1
ATOM 898 N N . THR A 1 126 ? 29.424 -5.604 -37.928 1.00 53.34 126 THR A N 1
ATOM 899 C CA . THR A 1 126 ? 30.722 -5.093 -38.367 1.00 53.34 126 THR A CA 1
ATOM 900 C C . THR A 1 126 ? 30.534 -4.178 -39.566 1.00 53.34 126 THR A C 1
ATOM 902 O O . THR A 1 126 ? 30.187 -4.630 -40.660 1.00 53.34 126 THR A O 1
ATOM 905 N N . GLN A 1 127 ? 30.805 -2.889 -39.371 1.00 51.03 127 GLN A N 1
ATOM 906 C CA . GLN A 1 127 ? 31.036 -2.004 -40.492 1.00 51.03 127 GLN A CA 1
ATOM 907 C C . GLN A 1 127 ? 32.367 -2.414 -41.117 1.00 51.03 127 GLN A C 1
ATOM 909 O O . GLN A 1 127 ? 33.428 -1.928 -40.726 1.00 51.03 127 GLN A O 1
ATOM 914 N N . GLU A 1 128 ? 32.287 -3.344 -42.074 1.00 56.94 128 GLU A N 1
ATOM 915 C CA . GLU A 1 128 ? 33.315 -3.560 -43.089 1.00 56.94 128 GLU A CA 1
ATOM 916 C C . GLU A 1 128 ? 33.812 -2.174 -43.524 1.00 56.94 128 GLU A C 1
ATOM 918 O O . GLU A 1 128 ? 32.992 -1.352 -43.963 1.00 56.94 128 GLU A O 1
ATOM 923 N N . PRO A 1 129 ? 35.107 -1.850 -43.350 1.00 62.81 129 PRO A N 1
ATOM 924 C CA . PRO A 1 129 ? 35.611 -0.542 -43.725 1.00 62.81 129 PRO A CA 1
ATOM 925 C C . PRO A 1 129 ? 35.352 -0.368 -45.218 1.00 62.81 129 PRO A C 1
ATOM 927 O O . PRO A 1 129 ? 35.854 -1.154 -46.023 1.00 62.81 129 PRO A O 1
ATOM 930 N N . PHE A 1 130 ? 34.532 0.628 -45.578 1.00 62.59 130 PHE A N 1
ATOM 931 C CA . PHE A 1 130 ? 34.125 0.855 -46.963 1.00 62.59 130 PHE A CA 1
ATOM 932 C C . PHE A 1 130 ? 35.367 0.870 -47.851 1.00 62.59 130 PHE A C 1
ATOM 934 O O . PHE A 1 130 ? 36.188 1.785 -47.756 1.00 62.59 130 PHE A O 1
ATOM 941 N N . SER A 1 131 ? 35.517 -0.157 -48.690 1.00 64.75 131 SER A N 1
ATOM 942 C CA . SER A 1 131 ? 36.722 -0.347 -49.489 1.00 64.75 131 SER A CA 1
ATOM 943 C C . SER A 1 131 ? 36.797 0.803 -50.488 1.00 64.75 131 SER A C 1
ATOM 945 O O . SER A 1 131 ? 36.024 0.859 -51.451 1.00 64.75 131 SER A O 1
ATOM 947 N N . SER A 1 132 ? 37.673 1.765 -50.201 1.00 66.19 132 SER A N 1
ATOM 948 C CA . SER A 1 132 ? 37.749 3.020 -50.937 1.00 66.19 132 SER A CA 1
ATOM 949 C C . SER A 1 132 ? 37.996 2.737 -52.416 1.00 66.19 132 SER A C 1
ATOM 951 O O . SER A 1 132 ? 39.011 2.162 -52.793 1.00 66.19 132 SER A O 1
ATOM 953 N N . ARG A 1 133 ? 37.067 3.150 -53.284 1.00 61.44 133 ARG A N 1
ATOM 954 C CA . ARG A 1 133 ? 37.198 2.980 -54.743 1.00 61.44 133 ARG A CA 1
ATOM 955 C C . ARG A 1 133 ? 38.124 4.024 -55.387 1.00 61.44 133 ARG A C 1
ATOM 957 O O . ARG A 1 133 ? 38.039 4.232 -56.593 1.00 61.44 133 ARG A O 1
ATOM 964 N N . LEU A 1 134 ? 38.969 4.683 -54.593 1.00 61.75 134 LEU A N 1
ATOM 965 C CA . LEU A 1 134 ? 39.870 5.744 -55.045 1.00 61.75 134 LEU A CA 1
ATOM 966 C C . LEU A 1 134 ? 41.132 5.217 -55.749 1.00 61.75 134 LEU A C 1
ATOM 968 O O . LEU A 1 134 ? 41.677 5.935 -56.575 1.00 61.75 134 LEU A O 1
ATOM 972 N N . ASP A 1 135 ? 41.518 3.953 -55.544 1.00 60.38 135 ASP A N 1
ATOM 973 C CA . ASP A 1 135 ? 42.666 3.316 -56.223 1.00 60.38 135 ASP A CA 1
ATOM 974 C C . ASP A 1 135 ? 42.327 2.756 -57.628 1.00 60.38 135 ASP A C 1
ATOM 976 O O . ASP A 1 135 ? 42.904 1.766 -58.080 1.00 60.38 135 ASP A O 1
ATOM 980 N N . ARG A 1 136 ? 41.332 3.330 -58.322 1.00 58.00 136 ARG A N 1
ATOM 981 C CA . ARG A 1 136 ? 40.927 2.921 -59.684 1.00 58.00 136 ARG A CA 1
ATOM 982 C C . ARG A 1 136 ? 40.791 4.091 -60.664 1.00 58.00 136 ARG A C 1
ATOM 984 O O . ARG A 1 136 ? 39.773 4.185 -61.350 1.00 58.00 136 ARG A O 1
ATOM 991 N N . TYR A 1 137 ? 41.833 4.919 -60.751 1.00 51.44 137 TYR A N 1
ATOM 992 C CA . TYR A 1 137 ? 42.146 5.778 -61.901 1.00 51.44 137 TYR A CA 1
ATOM 993 C C . TYR A 1 137 ? 43.661 5.904 -62.083 1.00 51.44 137 TYR A C 1
ATOM 995 O O . TYR A 1 137 ? 44.351 6.016 -61.048 1.00 51.44 137 TYR A O 1
#

pLDDT: mean 71.15, std 17.43, range [35.81, 94.0]

Foldseek 3Di:
DDDDPPPDPADPVRLVVVLVCLVPPVLVVLVVFLVVLVCLQPPPDPPDDPDDDDPPDDDDPPVDPPVSVVVVSNVSSVVSVVRSVVSVVVNVVSVVVSVVSVVVVVVVVVVVVVVVVVVCVVVVPDPPPPPDPPPPD

Organism: Streptomyces morookaense (NCBI:txid1970)

Secondary structure (DSSP, 8-state):
--------SS-HHHHHHHHHHIIIIIHHHHHHTTGGGTTTT---PPSS--------S-----S-TTHHHHHHHHHHHHHHHHHHHHHHHHHHHHHHHHHHHHHHHHHHHHHHHHHHHHHHHHHSS-------GGG--

Radius of gyration: 32.51 Å; chains: 1; bounding box: 75×42×99 Å